Protein AF-A0A9L0RRQ7-F1 (afdb_monomer_lite)

pLDDT: mean 76.27, std 12.26, range [40.62, 89.62]

Sequence (117 aa):
VNFFCLAVLSLFSLSLTFASFTTICLGVGLLALIKFGDLLARREWNDIFKNLKDKNLQPRILYPAKISFKYDGEIKTFPDKQKLREFIVTKPPLQEILRKTLIPEKSKKGKGLQNQE

Secondary structure (DSSP, 8-state):
-HHHHHHHHHHHHHHHHHHHHHHHHHHHHHHHHHHHHHHHHHHHHHHHHHHHHHTT---EEETTTEEEEEETTEEEEESSHHHHHHHHHH-HHHHHHHHHHHS--------------

Structure (mmCIF, N/CA/C/O backbone):
data_AF-A0A9L0RRQ7-F1
#
_entry.id   AF-A0A9L0RRQ7-F1
#
loop_
_atom_site.group_PDB
_atom_site.id
_atom_site.type_symbol
_atom_site.label_atom_id
_atom_site.label_alt_id
_atom_site.label_comp_id
_atom_site.label_asym_id
_atom_site.label_entity_id
_atom_site.label_seq_id
_atom_site.pdbx_PDB_ins_code
_atom_site.Cartn_x
_atom_site.Cartn_y
_atom_site.Cartn_z
_atom_site.occupancy
_atom_site.B_iso_or_equiv
_atom_site.auth_seq_id
_atom_site.auth_comp_id
_atom_site.auth_asym_id
_atom_site.auth_atom_id
_atom_site.pdbx_PDB_model_num
ATOM 1 N N . VAL A 1 1 ? 45.323 1.904 -51.245 1.00 58.75 1 VAL A N 1
ATOM 2 C CA . VAL A 1 1 ? 44.608 0.810 -50.538 1.00 58.75 1 VAL A CA 1
ATOM 3 C C . VAL A 1 1 ? 44.632 0.988 -49.016 1.00 58.75 1 VAL A C 1
ATOM 5 O O . VAL A 1 1 ? 43.568 0.951 -48.416 1.00 58.75 1 VAL A O 1
ATOM 8 N N . ASN A 1 2 ? 45.782 1.288 -48.392 1.00 66.88 2 ASN A N 1
ATOM 9 C CA . ASN A 1 2 ? 45.885 1.445 -46.926 1.00 66.88 2 ASN A CA 1
ATOM 10 C C . ASN A 1 2 ? 45.049 2.590 -46.317 1.00 66.88 2 ASN A C 1
ATOM 12 O O . ASN A 1 2 ? 44.381 2.375 -45.314 1.00 66.88 2 ASN A O 1
ATOM 16 N N . PHE A 1 3 ? 45.024 3.781 -46.926 1.00 73.94 3 PHE A N 1
ATOM 17 C CA .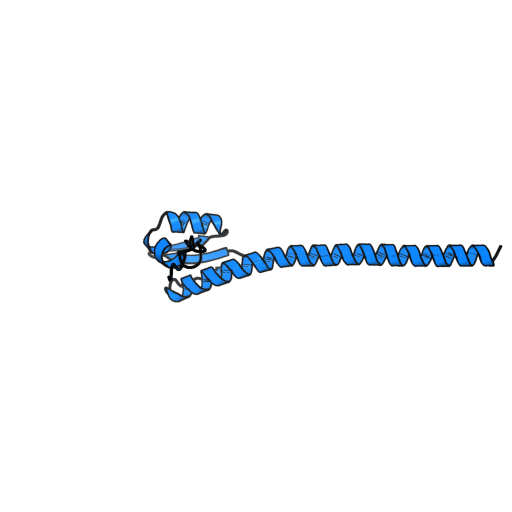 PHE A 1 3 ? 44.289 4.930 -46.367 1.00 73.94 3 PHE A CA 1
ATOM 18 C C . PHE A 1 3 ? 42.766 4.716 -46.342 1.00 73.94 3 PHE A C 1
ATOM 20 O O . PHE A 1 3 ? 42.106 4.991 -45.345 1.00 73.94 3 PHE A O 1
ATOM 27 N N . PHE A 1 4 ? 42.219 4.149 -47.419 1.00 73.88 4 PHE A N 1
ATOM 28 C CA . PHE A 1 4 ? 40.796 3.828 -47.518 1.00 73.88 4 PHE A CA 1
ATOM 29 C C . PHE A 1 4 ? 40.386 2.752 -46.500 1.00 73.88 4 PHE A C 1
ATOM 31 O O . PHE A 1 4 ? 39.363 2.886 -45.840 1.00 73.88 4 PHE A O 1
ATOM 38 N N . CYS A 1 5 ? 41.222 1.727 -46.301 1.00 73.44 5 CYS A N 1
ATOM 39 C CA . CYS A 1 5 ? 40.965 0.662 -45.329 1.00 73.44 5 CYS A CA 1
ATOM 40 C C . CYS A 1 5 ? 40.972 1.180 -43.877 1.00 73.44 5 CYS A C 1
ATOM 42 O O . CYS A 1 5 ? 40.077 0.857 -43.099 1.00 73.44 5 CYS A O 1
ATOM 44 N N . LEU A 1 6 ? 41.925 2.054 -43.526 1.00 73.88 6 LEU A N 1
ATOM 45 C CA . LEU A 1 6 ? 41.987 2.678 -42.197 1.00 73.88 6 LEU A CA 1
ATOM 46 C C . LEU A 1 6 ? 40.782 3.593 -41.924 1.00 73.88 6 LEU A C 1
ATOM 48 O O . LEU A 1 6 ? 40.262 3.592 -40.809 1.00 73.88 6 LEU A O 1
ATOM 52 N N . ALA A 1 7 ? 40.305 4.329 -42.933 1.00 78.19 7 ALA A N 1
ATOM 53 C CA . ALA A 1 7 ? 39.108 5.164 -42.816 1.00 78.19 7 ALA A CA 1
ATOM 54 C C . ALA A 1 7 ? 37.822 4.334 -42.638 1.00 78.19 7 ALA A C 1
ATOM 56 O O . ALA A 1 7 ? 36.948 4.699 -41.857 1.00 78.19 7 ALA A O 1
ATOM 57 N N . VAL A 1 8 ? 37.708 3.190 -43.319 1.00 76.31 8 VAL A N 1
ATOM 58 C CA . VAL A 1 8 ? 36.559 2.281 -43.165 1.00 76.31 8 VAL A CA 1
ATOM 59 C C . VAL A 1 8 ? 36.555 1.621 -41.780 1.00 76.31 8 VAL A C 1
ATOM 61 O O . VAL A 1 8 ? 35.504 1.535 -41.149 1.00 76.31 8 VAL A O 1
ATOM 64 N N . LEU A 1 9 ? 37.720 1.218 -41.262 1.00 74.56 9 LEU A N 1
ATOM 65 C CA . LEU A 1 9 ? 37.846 0.627 -39.923 1.00 74.56 9 LEU A CA 1
ATOM 66 C C . LEU A 1 9 ? 37.558 1.632 -38.793 1.00 74.56 9 LEU A C 1
ATOM 68 O O . LEU A 1 9 ? 36.966 1.257 -37.775 1.00 74.56 9 LEU A O 1
ATOM 72 N N . SER A 1 10 ? 37.934 2.905 -38.964 1.00 75.56 10 SER A N 1
ATOM 73 C CA . SER A 1 10 ? 37.645 3.957 -37.980 1.00 75.56 10 SER A CA 1
ATOM 74 C C . SER A 1 10 ? 36.160 4.328 -37.954 1.00 75.56 10 SER A C 1
ATOM 76 O O . SER A 1 10 ? 35.577 4.426 -36.874 1.00 75.56 10 SER A O 1
ATOM 78 N N . LEU A 1 11 ? 35.518 4.438 -39.122 1.00 77.06 11 LEU A N 1
ATOM 79 C CA . LEU A 1 11 ? 34.070 4.638 -39.239 1.00 77.06 11 LEU A CA 1
ATOM 80 C C . LEU A 1 11 ? 33.283 3.455 -38.660 1.00 77.06 11 LEU A C 1
ATOM 82 O O . LEU A 1 11 ? 32.305 3.657 -37.939 1.00 77.06 11 LEU A O 1
ATOM 86 N N . PHE A 1 12 ? 33.737 2.223 -38.907 1.00 75.25 12 PHE A N 1
ATOM 87 C CA . PHE A 1 12 ? 33.121 1.022 -38.347 1.00 75.25 12 PHE A CA 1
ATOM 88 C C . PHE A 1 12 ? 33.215 0.996 -36.814 1.00 75.25 12 PHE A C 1
ATOM 90 O O . PHE A 1 12 ? 32.209 0.795 -36.134 1.00 75.25 12 PHE A O 1
ATOM 97 N N . SER A 1 13 ? 34.386 1.308 -36.254 1.00 74.38 13 SER A N 1
ATOM 98 C CA . SER A 1 13 ? 34.581 1.405 -34.801 1.00 74.38 13 SER A CA 1
ATOM 99 C C . SER A 1 13 ? 33.713 2.499 -34.164 1.00 74.38 13 SER A C 1
ATOM 101 O O . 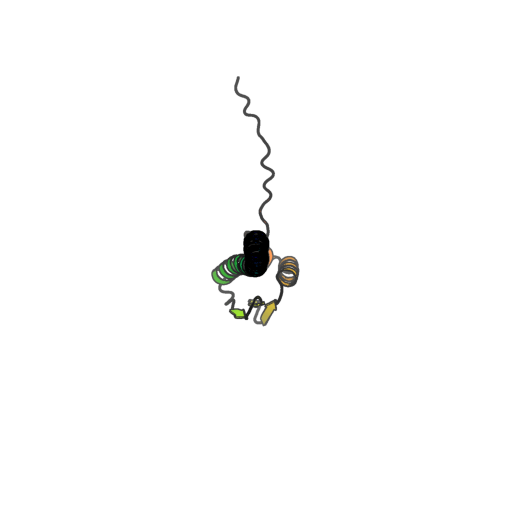SER A 1 13 ? 33.117 2.270 -33.113 1.00 74.38 13 SER A O 1
ATOM 103 N N . LEU A 1 14 ? 33.575 3.661 -34.814 1.00 75.69 14 LEU A N 1
ATOM 104 C CA . LEU A 1 14 ? 32.720 4.761 -34.349 1.00 75.69 14 LEU A CA 1
ATOM 105 C C . LEU A 1 14 ? 31.224 4.393 -34.377 1.00 75.69 14 LEU A C 1
ATOM 107 O O . LEU A 1 14 ? 30.463 4.775 -33.489 1.00 75.69 14 LEU A O 1
ATOM 111 N N . SER A 1 15 ? 30.797 3.614 -35.374 1.00 75.75 15 SER A N 1
ATOM 112 C CA . SER A 1 15 ? 29.421 3.112 -35.456 1.00 75.75 15 SER A CA 1
ATOM 113 C C . SER A 1 15 ? 29.105 2.084 -34.360 1.00 75.75 15 SER A C 1
ATOM 115 O O . SER A 1 15 ? 28.024 2.121 -33.770 1.00 75.75 15 SER A O 1
ATOM 117 N N . LEU A 1 16 ? 30.067 1.217 -34.019 1.00 71.88 16 LEU A N 1
ATOM 118 C CA . LEU A 1 16 ? 29.917 0.196 -32.981 1.00 71.88 16 LEU A CA 1
ATOM 119 C C . LEU A 1 16 ? 29.845 0.812 -31.575 1.00 71.88 16 LEU A C 1
ATOM 121 O O . LEU A 1 16 ? 29.051 0.368 -30.740 1.00 71.88 16 LEU A O 1
ATOM 125 N N . THR A 1 17 ? 30.623 1.866 -31.311 1.00 76.69 17 THR A N 1
ATOM 126 C CA . THR A 1 17 ? 30.544 2.604 -30.041 1.00 76.69 17 THR A CA 1
ATOM 127 C C . THR A 1 17 ? 29.236 3.385 -29.913 1.00 76.69 17 THR A C 1
ATOM 129 O O . THR A 1 17 ? 28.629 3.365 -28.844 1.00 76.69 17 THR A O 1
ATOM 132 N N . PHE A 1 18 ? 28.736 3.989 -30.996 1.00 75.31 18 PHE A N 1
ATOM 133 C CA . PHE A 1 18 ? 27.428 4.655 -31.017 1.00 75.31 18 PHE A CA 1
ATOM 134 C C . PHE A 1 18 ? 26.259 3.675 -30.797 1.00 75.31 18 PHE A C 1
ATOM 136 O O . PHE A 1 18 ? 25.349 3.945 -30.008 1.00 75.31 18 PHE A O 1
ATOM 143 N N . ALA A 1 19 ? 26.299 2.500 -31.432 1.00 73.44 19 ALA A N 1
ATOM 144 C CA . ALA A 1 19 ? 25.309 1.437 -31.234 1.00 73.44 19 ALA A CA 1
ATOM 145 C C . ALA A 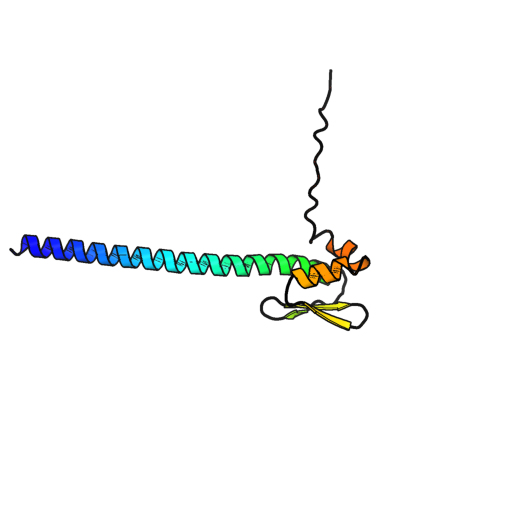1 19 ? 25.317 0.893 -29.791 1.00 73.44 19 ALA A C 1
ATOM 147 O O . ALA A 1 19 ? 24.266 0.648 -29.195 1.00 73.44 19 ALA A O 1
ATOM 148 N N . SER A 1 20 ? 26.503 0.765 -29.192 1.00 75.38 20 SER A N 1
ATOM 149 C CA . SER A 1 20 ? 26.652 0.353 -27.792 1.00 75.38 20 SER A CA 1
ATOM 150 C C . SER A 1 20 ? 26.101 1.414 -26.838 1.00 75.38 20 SER A C 1
ATOM 152 O O . SER A 1 20 ? 25.348 1.094 -25.923 1.00 75.38 20 SER A O 1
ATOM 154 N N . PHE A 1 21 ? 26.411 2.690 -27.085 1.00 74.62 21 PHE A N 1
ATOM 155 C CA . PHE A 1 21 ? 25.934 3.809 -26.275 1.00 74.62 21 PHE A CA 1
ATOM 156 C C . PHE A 1 21 ? 24.407 3.938 -26.311 1.00 74.62 21 PHE A C 1
ATOM 158 O O . PHE A 1 21 ? 23.775 4.029 -25.264 1.00 74.62 21 PHE A O 1
ATOM 165 N N . THR A 1 22 ? 23.793 3.865 -27.495 1.00 72.31 22 THR A N 1
ATOM 166 C CA . THR A 1 22 ? 22.326 3.912 -27.642 1.00 72.31 22 THR A CA 1
ATOM 167 C C . THR A 1 22 ? 21.634 2.728 -26.960 1.00 72.31 22 THR A C 1
ATOM 169 O O . THR A 1 22 ? 20.633 2.923 -26.269 1.00 72.31 22 THR A O 1
ATOM 172 N N . THR A 1 23 ? 22.200 1.523 -27.057 1.00 76.56 23 THR A N 1
ATOM 173 C CA . THR A 1 23 ? 21.696 0.327 -26.358 1.00 76.56 23 THR A CA 1
ATOM 174 C C . THR A 1 23 ? 21.799 0.471 -24.836 1.00 76.56 23 THR A C 1
ATOM 176 O O . THR A 1 23 ? 20.842 0.176 -24.118 1.00 76.56 23 THR A O 1
ATOM 179 N N . ILE A 1 24 ? 22.925 0.985 -24.330 1.00 78.81 24 ILE A N 1
ATOM 180 C CA . ILE A 1 24 ? 23.124 1.260 -22.900 1.00 78.81 24 ILE A CA 1
ATOM 181 C C . ILE A 1 24 ? 22.137 2.331 -22.420 1.00 78.81 24 ILE A C 1
ATOM 183 O O . ILE A 1 24 ? 21.485 2.127 -21.398 1.00 78.81 24 ILE A O 1
ATOM 187 N N . CYS A 1 25 ? 21.964 3.430 -23.163 1.00 77.88 25 CYS A N 1
ATOM 188 C CA . CYS A 1 25 ? 21.030 4.510 -22.836 1.00 77.88 25 CYS A CA 1
ATOM 189 C C . CYS A 1 25 ? 19.569 4.037 -22.763 1.00 77.88 25 CYS A C 1
ATOM 191 O O . CYS A 1 25 ? 18.862 4.386 -21.817 1.00 77.88 25 CYS A O 1
ATOM 193 N N . LEU A 1 26 ? 19.117 3.216 -23.717 1.00 80.25 26 LEU A N 1
ATOM 194 C CA . LEU A 1 26 ? 17.773 2.629 -23.686 1.00 80.25 26 LEU A CA 1
ATOM 195 C C . LEU A 1 26 ? 17.611 1.646 -22.515 1.00 80.25 26 LEU A C 1
ATOM 197 O O . LEU A 1 26 ? 16.582 1.665 -21.838 1.00 80.25 26 LEU A O 1
ATOM 201 N N . GLY A 1 27 ? 18.638 0.841 -22.226 1.00 81.31 27 GLY A N 1
ATOM 202 C CA . GLY A 1 27 ? 18.644 -0.096 -21.100 1.00 81.31 27 GLY A CA 1
ATOM 203 C C . GLY A 1 27 ? 18.547 0.592 -19.733 1.00 81.31 27 GLY A C 1
ATOM 204 O O . GLY A 1 27 ? 17.704 0.221 -18.913 1.00 81.31 27 GLY A O 1
ATOM 205 N N . VAL A 1 28 ? 19.353 1.633 -19.486 1.00 80.31 28 VAL A N 1
ATOM 206 C CA . VAL A 1 28 ? 19.289 2.396 -18.222 1.00 80.31 28 VAL A CA 1
ATOM 207 C C . VAL A 1 28 ? 17.999 3.212 -18.105 1.00 80.31 28 VAL A C 1
ATOM 209 O O . VAL A 1 28 ? 17.441 3.310 -17.012 1.00 80.31 28 VAL A O 1
ATOM 212 N N . GLY A 1 29 ? 17.476 3.737 -19.219 1.00 84.00 29 GLY A N 1
ATOM 213 C CA . GLY A 1 29 ? 16.191 4.436 -19.261 1.00 84.00 29 GLY A CA 1
ATOM 214 C C . GLY A 1 29 ? 15.007 3.528 -18.912 1.00 84.00 29 GLY A C 1
ATOM 215 O O . GLY A 1 29 ? 14.152 3.907 -18.109 1.00 84.00 29 GLY A O 1
ATOM 216 N N . LEU A 1 30 ? 14.986 2.300 -19.440 1.00 83.44 30 LEU A N 1
ATOM 217 C CA . LEU A 1 30 ? 13.963 1.301 -19.121 1.00 83.44 30 LEU A CA 1
ATOM 218 C C . LEU A 1 30 ? 14.001 0.899 -17.638 1.00 83.44 30 LEU A C 1
ATOM 220 O O . LEU A 1 30 ? 12.958 0.828 -16.988 1.00 83.44 30 LEU A O 1
ATOM 224 N N . LEU A 1 31 ? 15.195 0.693 -17.074 1.00 78.94 31 LEU A N 1
ATOM 225 C CA . LEU A 1 31 ? 15.347 0.351 -15.658 1.00 78.94 31 LEU A CA 1
ATOM 226 C C . LEU A 1 31 ? 14.892 1.499 -14.740 1.00 78.94 31 LEU A C 1
ATOM 228 O O . LEU A 1 31 ? 14.228 1.255 -13.730 1.00 78.94 31 LEU A O 1
ATOM 232 N N . ALA A 1 32 ? 15.199 2.747 -15.106 1.00 75.69 32 ALA A N 1
ATOM 233 C CA . ALA A 1 32 ? 14.738 3.932 -14.387 1.00 75.69 32 ALA A CA 1
ATOM 234 C C . ALA A 1 32 ? 13.204 4.063 -14.408 1.00 75.69 32 ALA A C 1
ATOM 236 O O . ALA A 1 32 ? 12.615 4.366 -13.373 1.00 75.69 32 ALA A O 1
ATOM 237 N N . LEU A 1 33 ? 12.545 3.767 -15.535 1.00 78.38 33 LEU A N 1
ATOM 238 C CA . LEU A 1 33 ? 11.079 3.756 -15.650 1.00 78.38 33 LEU A CA 1
ATOM 239 C C . LEU A 1 33 ? 10.426 2.672 -14.781 1.00 78.38 33 LEU A C 1
ATOM 241 O O . LEU A 1 33 ? 9.453 2.951 -14.079 1.00 78.38 33 LEU A O 1
ATOM 245 N N . ILE A 1 34 ? 10.982 1.457 -14.775 1.00 77.88 34 ILE A N 1
ATOM 246 C CA . ILE A 1 34 ? 10.488 0.357 -13.931 1.00 77.88 34 ILE A CA 1
ATOM 247 C C . ILE A 1 34 ? 10.616 0.730 -12.447 1.00 77.88 34 ILE A C 1
ATOM 249 O O . ILE A 1 34 ? 9.655 0.620 -11.686 1.00 77.88 34 ILE A O 1
ATOM 253 N N . LYS A 1 35 ? 11.778 1.252 -12.031 1.00 80.19 35 LYS A N 1
ATOM 254 C CA . LYS A 1 35 ? 11.988 1.718 -10.652 1.00 80.19 35 LYS A CA 1
ATOM 255 C C . LYS A 1 35 ? 11.110 2.910 -10.292 1.00 80.19 35 LYS A C 1
ATOM 257 O O . LYS A 1 35 ? 10.658 2.996 -9.154 1.00 80.19 35 LYS A O 1
ATOM 262 N N . PHE A 1 36 ? 10.839 3.807 -11.234 1.00 76.06 36 PHE A N 1
ATOM 263 C CA . PHE A 1 36 ? 9.917 4.916 -11.024 1.00 76.06 36 PHE A CA 1
ATOM 264 C C . PHE A 1 36 ? 8.494 4.422 -10.715 1.00 76.06 36 PHE A C 1
ATOM 266 O O . PHE A 1 36 ? 7.878 4.922 -9.774 1.00 76.06 36 PHE A O 1
ATOM 273 N N . GLY A 1 37 ? 8.006 3.399 -11.428 1.00 73.75 37 GLY A N 1
ATOM 274 C CA . GLY A 1 37 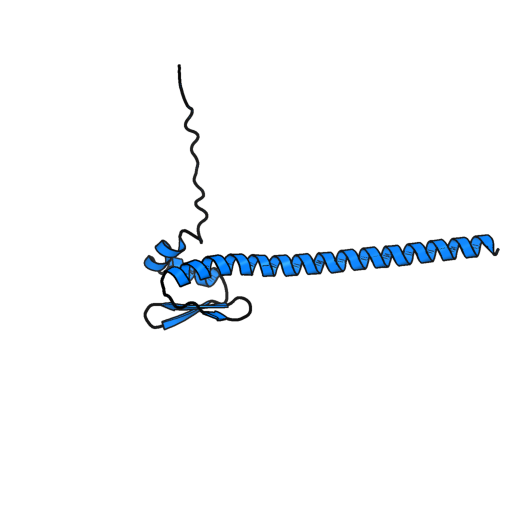? 6.717 2.754 -11.148 1.00 73.75 37 GLY A CA 1
ATOM 275 C C . GLY A 1 37 ? 6.632 2.147 -9.740 1.00 73.75 37 GLY A C 1
ATOM 276 O O . GLY A 1 37 ? 5.671 2.408 -9.012 1.00 73.75 37 GLY A O 1
ATOM 277 N N . ASP A 1 38 ? 7.672 1.423 -9.311 1.00 75.19 38 ASP A N 1
ATOM 278 C CA . ASP A 1 38 ? 7.763 0.855 -7.954 1.00 75.19 38 ASP A CA 1
ATOM 279 C C . ASP A 1 38 ? 7.806 1.940 -6.864 1.00 75.19 38 ASP A C 1
ATOM 281 O O . ASP A 1 38 ? 7.138 1.847 -5.829 1.00 75.19 38 ASP A O 1
ATOM 285 N N . LEU A 1 39 ? 8.601 2.991 -7.082 1.00 76.25 39 LEU A N 1
ATOM 286 C CA . LEU A 1 39 ? 8.732 4.105 -6.142 1.00 76.25 39 LEU A CA 1
ATOM 287 C C . LEU A 1 39 ? 7.427 4.891 -6.002 1.00 76.25 39 LEU A C 1
ATOM 289 O O . LEU A 1 39 ? 7.092 5.316 -4.893 1.00 76.25 39 LEU A O 1
ATOM 293 N N . LEU A 1 40 ? 6.681 5.065 -7.097 1.00 78.31 40 LEU A N 1
ATOM 294 C CA . LEU A 1 40 ? 5.381 5.723 -7.079 1.00 78.31 40 LEU A CA 1
ATOM 295 C C . LEU A 1 40 ? 4.385 4.930 -6.229 1.00 78.31 40 LEU A C 1
ATOM 297 O O . LEU A 1 40 ? 3.792 5.495 -5.310 1.00 78.31 40 LEU A O 1
ATOM 301 N N . ALA A 1 41 ? 4.278 3.617 -6.458 1.00 74.38 41 ALA A N 1
ATOM 302 C CA . ALA A 1 41 ? 3.446 2.742 -5.636 1.00 74.38 41 ALA A CA 1
ATOM 303 C C . ALA A 1 41 ? 3.840 2.833 -4.152 1.00 74.38 41 ALA A C 1
ATOM 305 O O . ALA A 1 41 ? 2.986 2.959 -3.273 1.00 74.38 41 ALA A O 1
ATOM 306 N N . ARG A 1 42 ? 5.144 2.852 -3.851 1.00 80.06 42 ARG A N 1
ATOM 307 C CA . ARG A 1 42 ? 5.644 2.953 -2.475 1.00 80.06 42 ARG A CA 1
ATOM 308 C C . ARG A 1 42 ? 5.322 4.289 -1.806 1.00 80.06 42 ARG A C 1
ATOM 310 O O . ARG A 1 42 ? 5.031 4.295 -0.612 1.00 80.06 42 ARG A O 1
ATOM 317 N N . ARG A 1 43 ? 5.348 5.405 -2.543 1.00 81.56 43 ARG A N 1
ATOM 318 C CA . ARG A 1 43 ? 4.941 6.721 -2.021 1.00 81.56 43 ARG A CA 1
ATOM 319 C C . ARG A 1 43 ? 3.465 6.715 -1.631 1.00 81.56 43 ARG A C 1
ATOM 321 O O . ARG A 1 43 ? 3.136 7.121 -0.522 1.00 81.56 43 ARG A O 1
ATOM 328 N N . GLU A 1 44 ? 2.601 6.192 -2.496 1.00 78.88 44 GLU A N 1
ATOM 329 C CA . GLU A 1 44 ? 1.169 6.096 -2.203 1.00 78.88 44 GLU A CA 1
ATOM 330 C C . GLU A 1 44 ? 0.886 5.212 -0.977 1.00 78.88 44 GLU A C 1
ATOM 332 O O . GLU A 1 44 ? 0.073 5.569 -0.122 1.00 78.88 44 GLU A O 1
ATOM 337 N N . TRP A 1 45 ? 1.587 4.079 -0.848 1.00 83.69 45 TRP A N 1
ATOM 338 C CA . TRP A 1 45 ? 1.505 3.226 0.343 1.00 83.69 45 TRP A CA 1
ATOM 339 C C . TRP A 1 45 ? 2.002 3.929 1.609 1.00 83.69 45 TRP A C 1
ATOM 341 O O . TRP A 1 45 ? 1.452 3.701 2.687 1.00 83.69 45 TRP A O 1
ATOM 351 N N . ASN A 1 46 ? 3.017 4.785 1.494 1.00 84.88 46 ASN A N 1
ATOM 352 C CA . ASN A 1 46 ? 3.587 5.516 2.621 1.00 84.88 46 ASN A CA 1
ATOM 353 C C . ASN A 1 46 ? 2.590 6.519 3.223 1.00 84.88 46 ASN A C 1
ATOM 355 O O . ASN A 1 46 ? 2.465 6.601 4.446 1.00 84.88 46 ASN A O 1
ATOM 359 N N . ASP A 1 47 ? 1.832 7.225 2.381 1.00 84.69 47 ASP A N 1
ATOM 360 C CA . ASP A 1 47 ? 0.802 8.163 2.840 1.00 84.69 47 ASP A CA 1
ATOM 361 C C . ASP A 1 47 ? -0.333 7.426 3.570 1.00 84.69 47 ASP A C 1
ATOM 363 O O . ASP A 1 47 ? -0.736 7.811 4.669 1.00 84.69 47 ASP A O 1
ATOM 367 N N . ILE A 1 48 ? -0.796 6.300 3.014 1.00 83.44 48 ILE A N 1
ATOM 368 C CA . ILE A 1 48 ? -1.809 5.437 3.645 1.00 83.44 48 ILE A CA 1
ATOM 369 C C . ILE A 1 48 ? -1.303 4.904 4.993 1.00 83.44 48 ILE A C 1
ATOM 371 O O . ILE A 1 48 ? -2.021 4.960 5.994 1.00 83.44 48 ILE A O 1
ATOM 375 N N . PHE A 1 49 ? -0.061 4.420 5.037 1.00 85.31 49 PHE A N 1
ATOM 376 C CA . PHE A 1 49 ? 0.562 3.900 6.251 1.00 85.31 49 PHE A CA 1
ATOM 377 C C . PHE A 1 49 ? 0.627 4.954 7.362 1.00 85.31 49 PHE A C 1
ATOM 379 O O . PHE A 1 49 ? 0.304 4.653 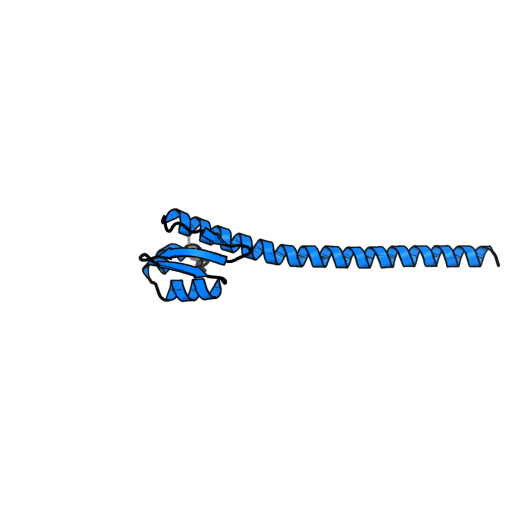8.514 1.00 85.31 49 PHE A O 1
ATOM 386 N N . LYS A 1 50 ? 0.982 6.200 7.023 1.00 85.75 50 LYS A N 1
ATOM 387 C CA . LYS A 1 50 ? 1.039 7.311 7.980 1.00 85.75 50 LYS A CA 1
ATOM 388 C C . LYS A 1 50 ? -0.320 7.568 8.642 1.00 85.75 50 LYS A C 1
ATOM 390 O O . LYS A 1 50 ? -0.371 7.724 9.860 1.00 85.75 50 LYS A O 1
ATOM 395 N N . ASN A 1 51 ? -1.416 7.524 7.886 1.00 84.44 51 ASN A N 1
ATOM 396 C CA . ASN A 1 51 ? -2.761 7.702 8.451 1.00 84.44 51 ASN A CA 1
ATOM 397 C C . ASN A 1 51 ? -3.221 6.524 9.306 1.00 84.44 51 ASN A C 1
ATOM 399 O O . ASN A 1 51 ? -3.847 6.717 10.344 1.00 84.44 51 ASN A O 1
ATOM 403 N N . LEU A 1 52 ? -2.917 5.292 8.885 1.00 85.69 52 LEU A N 1
ATOM 404 C CA . LEU A 1 52 ? -3.241 4.105 9.679 1.00 85.69 52 LEU A CA 1
ATOM 405 C C . LEU A 1 52 ? -2.476 4.106 11.013 1.00 85.69 52 LEU A C 1
ATOM 407 O O . LEU A 1 52 ? -3.000 3.641 12.027 1.00 85.69 52 LEU A O 1
ATOM 411 N N . LYS A 1 53 ? -1.256 4.661 11.025 1.00 84.75 53 LYS A N 1
ATOM 412 C CA . LYS A 1 53 ? -0.453 4.848 12.237 1.00 84.75 53 LYS A CA 1
ATOM 413 C C . LYS A 1 53 ? -1.053 5.906 13.169 1.00 84.75 53 LYS A C 1
ATOM 415 O O . LYS A 1 53 ? -1.115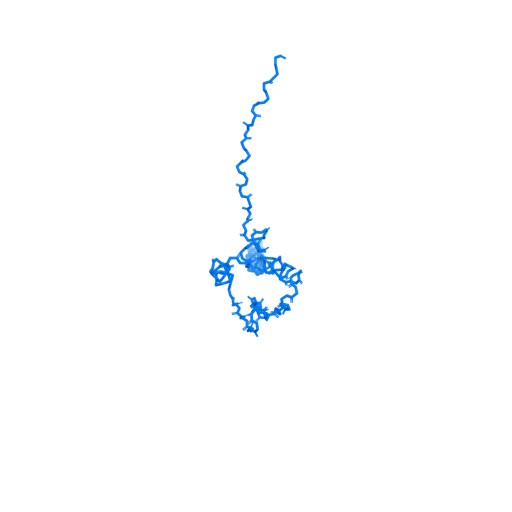 5.653 14.366 1.00 84.75 53 LYS A O 1
ATOM 420 N N . ASP A 1 54 ? -1.545 7.026 12.634 1.00 85.44 54 ASP A N 1
ATOM 421 C CA . ASP A 1 54 ? -2.232 8.085 13.403 1.00 85.44 54 ASP A CA 1
ATOM 422 C C . ASP A 1 54 ? -3.437 7.552 14.199 1.00 85.44 54 ASP A C 1
ATOM 424 O O . ASP A 1 54 ? -3.734 8.016 15.295 1.00 85.44 54 ASP A O 1
ATOM 428 N N . LYS A 1 55 ? -4.112 6.523 13.674 1.00 81.12 55 LYS A N 1
ATOM 429 C CA . LYS A 1 55 ? -5.274 5.892 14.318 1.00 81.12 55 LYS A CA 1
ATOM 430 C C . LYS A 1 55 ? -4.958 4.684 15.191 1.00 81.12 55 LYS A C 1
ATOM 432 O O . LYS A 1 55 ? -5.882 3.989 15.601 1.00 81.12 55 LYS A O 1
ATOM 437 N N . ASN A 1 56 ? -3.686 4.422 15.490 1.00 82.12 56 ASN A N 1
ATOM 438 C CA . ASN A 1 56 ? -3.264 3.296 16.330 1.00 82.12 56 ASN A CA 1
ATOM 439 C C . ASN A 1 56 ? -3.724 1.911 15.816 1.00 82.12 56 ASN A C 1
ATOM 441 O O . ASN A 1 56 ? -3.799 0.957 16.588 1.00 82.12 56 ASN A O 1
ATOM 445 N N . LEU A 1 57 ? -3.961 1.753 14.505 1.00 83.25 57 LEU A N 1
ATOM 446 C CA . LEU A 1 57 ? -4.403 0.484 13.890 1.00 83.25 57 LEU A CA 1
ATOM 447 C C . LEU A 1 57 ? -3.275 -0.558 13.744 1.00 83.25 57 LEU A C 1
ATOM 449 O O . LEU A 1 57 ? -3.451 -1.595 13.103 1.00 83.25 57 LEU A O 1
ATOM 453 N N . GLN A 1 58 ? -2.103 -0.276 14.322 1.00 86.38 58 GLN A N 1
ATOM 454 C CA . GLN A 1 58 ? -0.895 -1.105 14.269 1.00 86.38 58 GLN A CA 1
ATOM 455 C C . GLN A 1 58 ? -0.595 -1.641 12.853 1.00 86.38 58 GLN A C 1
ATOM 457 O O . GLN A 1 58 ? -0.468 -2.857 12.669 1.00 86.38 58 GLN A O 1
ATOM 462 N N . PRO A 1 59 ? -0.507 -0.764 11.830 1.00 85.94 59 PRO A N 1
ATOM 463 C CA . PRO A 1 59 ? -0.233 -1.210 10.474 1.00 85.94 59 PRO A CA 1
ATOM 464 C C . PRO A 1 59 ? 1.159 -1.849 10.382 1.00 85.94 59 PRO A C 1
ATOM 466 O O . PRO A 1 59 ? 2.140 -1.331 10.916 1.00 85.94 59 PRO A O 1
ATOM 469 N N . ARG A 1 60 ? 1.256 -2.967 9.665 1.00 87.38 60 ARG A N 1
ATOM 470 C CA . ARG A 1 60 ? 2.496 -3.662 9.315 1.00 87.38 60 ARG A CA 1
ATOM 471 C C . ARG A 1 60 ? 2.618 -3.720 7.796 1.00 87.38 60 ARG A C 1
ATOM 473 O O . ARG A 1 60 ? 1.734 -4.244 7.114 1.00 87.38 60 ARG A O 1
ATOM 480 N N . ILE A 1 61 ? 3.716 -3.183 7.273 1.00 83.94 61 ILE A N 1
ATOM 481 C CA . ILE A 1 61 ? 4.067 -3.288 5.854 1.00 83.94 61 ILE A CA 1
ATOM 482 C C . ILE A 1 61 ? 4.707 -4.659 5.634 1.00 83.94 61 ILE A C 1
ATOM 484 O O . ILE A 1 61 ? 5.707 -4.994 6.264 1.00 83.94 61 ILE A O 1
ATOM 488 N N . LEU A 1 62 ? 4.118 -5.443 4.742 1.00 84.38 62 LEU A N 1
ATOM 489 C CA . LEU A 1 62 ? 4.620 -6.726 4.275 1.00 84.38 62 LEU A CA 1
ATOM 490 C C . LEU A 1 62 ? 5.256 -6.532 2.886 1.00 84.38 62 LEU A C 1
ATOM 492 O O . LEU A 1 62 ? 4.715 -5.844 2.016 1.00 84.38 62 LEU A O 1
ATOM 496 N N . TYR A 1 63 ? 6.432 -7.123 2.678 1.00 76.81 63 TYR A N 1
ATOM 497 C CA . TYR A 1 63 ? 7.218 -6.947 1.453 1.00 76.81 63 TYR A CA 1
ATOM 498 C C . TYR A 1 63 ? 6.494 -7.520 0.214 1.00 76.81 63 TYR A C 1
ATOM 500 O O . TYR A 1 63 ? 5.856 -8.573 0.332 1.00 76.81 63 TYR A O 1
ATOM 508 N N . PRO A 1 64 ? 6.590 -6.901 -0.984 1.00 67.62 64 PRO A N 1
ATOM 509 C CA . PRO A 1 64 ? 7.147 -5.578 -1.320 1.00 67.62 64 PRO A CA 1
ATOM 510 C C . PRO A 1 64 ? 6.096 -4.444 -1.368 1.00 67.62 64 PRO A C 1
ATOM 512 O O . PRO A 1 64 ? 6.468 -3.276 -1.440 1.00 67.62 64 PRO A O 1
ATOM 515 N N . ALA A 1 65 ? 4.799 -4.768 -1.331 1.00 74.75 65 ALA A N 1
ATOM 516 C CA . ALA A 1 65 ? 3.702 -3.806 -1.518 1.00 74.75 65 ALA A CA 1
ATOM 517 C C . ALA A 1 65 ? 2.380 -4.258 -0.865 1.00 74.75 65 ALA A C 1
ATOM 519 O O . ALA A 1 65 ? 1.300 -3.963 -1.368 1.00 74.75 65 ALA A O 1
ATOM 520 N N . LYS A 1 66 ? 2.444 -5.022 0.232 1.00 85.50 66 LYS A N 1
ATOM 521 C CA . LYS A 1 66 ? 1.252 -5.500 0.942 1.00 85.50 66 LYS A CA 1
ATOM 522 C C . LYS A 1 66 ? 1.145 -4.768 2.278 1.00 85.50 66 LYS A C 1
ATOM 524 O O . LYS A 1 66 ? 2.136 -4.654 2.993 1.00 85.50 66 LYS A O 1
ATOM 529 N N . ILE A 1 67 ? -0.037 -4.289 2.653 1.00 88.38 67 ILE A N 1
ATOM 530 C CA . ILE A 1 67 ? -0.265 -3.713 3.985 1.00 88.38 67 ILE A CA 1
ATOM 531 C C . ILE A 1 67 ? -1.150 -4.643 4.799 1.00 88.38 67 ILE A C 1
ATOM 533 O O . ILE A 1 67 ? -2.083 -5.242 4.275 1.00 88.38 67 ILE A O 1
ATOM 537 N N . SER A 1 68 ? -0.879 -4.752 6.090 1.00 89.00 68 SER A N 1
ATOM 538 C CA . SER A 1 68 ? -1.789 -5.387 7.036 1.00 89.00 68 SER A CA 1
ATOM 539 C C . SER A 1 68 ? -2.039 -4.454 8.207 1.00 89.00 68 SER A C 1
ATOM 541 O O . SER A 1 68 ? -1.153 -3.691 8.576 1.00 89.00 68 SER A O 1
ATOM 543 N N . PHE A 1 69 ? -3.240 -4.460 8.769 1.00 89.62 69 PHE A N 1
ATOM 544 C CA . PHE A 1 69 ? -3.553 -3.698 9.977 1.00 89.62 69 PHE A CA 1
ATOM 545 C C . PHE A 1 69 ? -4.642 -4.403 10.776 1.00 89.62 69 PHE A C 1
ATOM 547 O O . PHE A 1 69 ? -5.389 -5.227 10.236 1.00 89.62 69 PHE A O 1
ATOM 554 N N . LYS A 1 70 ? -4.710 -4.099 12.073 1.00 88.62 70 LYS A N 1
ATOM 555 C CA . LYS A 1 70 ? -5.738 -4.646 12.954 1.00 88.62 70 LYS A CA 1
ATOM 556 C C . LYS A 1 70 ? -6.984 -3.771 12.860 1.00 88.62 70 LYS A C 1
ATOM 558 O O . LYS A 1 70 ? -6.917 -2.576 13.135 1.00 88.62 70 LYS A O 1
ATOM 563 N N . TYR A 1 71 ? -8.109 -4.363 12.483 1.00 85.75 71 TYR A N 1
ATOM 564 C CA . TYR A 1 71 ? -9.410 -3.708 12.437 1.00 85.75 71 TYR A CA 1
ATOM 565 C C . TYR A 1 71 ? -10.449 -4.623 13.069 1.00 85.75 71 TYR A C 1
ATOM 567 O O . TYR A 1 71 ? -10.578 -5.772 12.659 1.00 85.75 71 TYR A O 1
ATOM 575 N N . ASP A 1 72 ? -11.163 -4.109 14.071 1.00 85.88 72 ASP A N 1
ATOM 576 C CA . ASP A 1 72 ? -12.231 -4.841 14.764 1.00 85.88 72 ASP A CA 1
ATOM 577 C C . ASP A 1 72 ? -11.781 -6.203 15.337 1.00 85.88 72 ASP A C 1
ATOM 579 O O . ASP A 1 72 ? -12.453 -7.219 15.232 1.00 85.88 72 ASP A O 1
ATOM 583 N N . GLY A 1 73 ? -10.561 -6.253 15.886 1.00 86.56 73 GLY A N 1
ATOM 584 C CA . GLY A 1 73 ? -9.983 -7.479 16.450 1.00 86.56 73 GLY A CA 1
ATOM 585 C C . GLY A 1 73 ? -9.287 -8.394 15.436 1.00 86.56 73 GLY A C 1
ATOM 586 O O . GLY A 1 73 ? -8.382 -9.129 15.829 1.00 86.56 73 GLY A O 1
ATOM 587 N N . GLU A 1 74 ? -9.597 -8.278 14.146 1.00 88.56 74 GLU A N 1
ATOM 588 C CA . GLU A 1 74 ? -9.017 -9.098 13.082 1.00 88.56 74 GLU A CA 1
ATOM 589 C C . GLU A 1 74 ? -7.839 -8.405 12.385 1.00 88.56 74 GLU A C 1
ATOM 591 O O . GLU A 1 74 ? -7.822 -7.188 12.190 1.00 88.56 74 GLU A O 1
ATOM 596 N N . ILE A 1 75 ? -6.839 -9.183 11.960 1.00 88.88 75 ILE A N 1
ATOM 597 C CA . ILE A 1 75 ? -5.766 -8.682 11.093 1.00 88.88 75 ILE A CA 1
ATOM 598 C C . ILE A 1 75 ? -6.226 -8.847 9.647 1.00 88.88 75 ILE A C 1
ATOM 600 O O . ILE A 1 75 ? -6.390 -9.966 9.162 1.00 88.88 75 ILE A O 1
ATOM 604 N N . LYS A 1 76 ? -6.414 -7.732 8.942 1.00 89.44 76 LYS A N 1
ATOM 605 C CA . LYS A 1 76 ? -6.717 -7.738 7.508 1.00 89.44 76 LYS A CA 1
ATOM 606 C C . LYS A 1 76 ? -5.452 -7.417 6.728 1.00 89.44 76 LYS A C 1
ATOM 608 O O . LYS A 1 76 ? -4.739 -6.477 7.072 1.00 89.44 76 LYS A O 1
ATOM 613 N N . THR A 1 77 ? -5.198 -8.183 5.671 1.00 89.19 77 THR A N 1
ATOM 614 C CA . THR A 1 77 ? -4.045 -8.007 4.782 1.00 89.19 77 THR A CA 1
ATOM 615 C C . THR A 1 77 ? -4.527 -7.676 3.379 1.00 89.19 77 THR A C 1
ATOM 617 O O . THR A 1 77 ? -5.342 -8.397 2.807 1.00 89.19 77 THR A O 1
ATOM 620 N N . PHE A 1 78 ? -3.985 -6.608 2.809 1.00 88.69 78 PHE A N 1
ATOM 621 C CA . PHE A 1 78 ? -4.324 -6.106 1.489 1.00 88.69 78 PHE A CA 1
ATOM 622 C C . PHE A 1 78 ? -3.074 -6.125 0.610 1.00 88.69 78 PHE A C 1
ATOM 624 O O . PHE A 1 78 ? -2.110 -5.415 0.906 1.00 88.69 78 PHE A O 1
ATOM 631 N N . PRO A 1 79 ? -3.061 -6.942 -0.457 1.00 84.38 79 PRO A N 1
ATOM 632 C CA . PRO A 1 79 ? -1.940 -6.983 -1.385 1.00 84.38 79 PRO A CA 1
ATOM 633 C C . PRO A 1 79 ? -1.979 -5.867 -2.429 1.00 84.38 79 PRO A C 1
ATOM 635 O O . PRO A 1 79 ? -0.980 -5.634 -3.095 1.00 84.38 79 PRO A O 1
ATOM 638 N N . ASP A 1 80 ? -3.132 -5.222 -2.589 1.00 84.44 80 ASP A N 1
ATOM 639 C CA . ASP A 1 80 ? -3.370 -4.218 -3.612 1.00 84.44 80 ASP A CA 1
ATOM 640 C C . ASP A 1 80 ? -4.218 -3.071 -3.049 1.00 84.44 80 ASP A C 1
ATOM 642 O O . ASP A 1 80 ? -5.066 -3.255 -2.165 1.00 84.44 80 ASP A O 1
ATOM 646 N N . LYS A 1 81 ? -3.987 -1.876 -3.585 1.00 81.12 81 LYS A N 1
ATOM 647 C CA . LYS A 1 81 ? -4.666 -0.637 -3.224 1.00 81.12 81 LYS A CA 1
ATOM 648 C C . LYS A 1 81 ? -6.143 -0.672 -3.606 1.00 81.12 81 LYS A C 1
ATOM 650 O O . LYS A 1 81 ? -6.954 -0.103 -2.879 1.00 81.12 81 LYS A O 1
ATOM 655 N N . GLN A 1 82 ? -6.512 -1.330 -4.708 1.00 83.81 82 GLN A N 1
ATOM 656 C CA . GLN A 1 82 ? -7.915 -1.419 -5.123 1.00 83.81 82 GLN A CA 1
ATOM 657 C C . GLN A 1 82 ? -8.756 -2.168 -4.082 1.00 83.81 82 GLN A C 1
ATOM 659 O O . GLN A 1 82 ? -9.757 -1.636 -3.605 1.00 83.81 82 GLN A O 1
ATOM 664 N N . LYS A 1 83 ? -8.285 -3.336 -3.632 1.00 87.19 83 LYS A N 1
ATOM 665 C CA . LYS A 1 83 ? -8.949 -4.112 -2.570 1.00 87.19 83 LYS A CA 1
ATOM 666 C C . LYS A 1 83 ? -9.054 -3.334 -1.261 1.00 87.19 83 LYS A C 1
ATOM 668 O O . LYS A 1 83 ? -10.058 -3.424 -0.558 1.00 87.19 83 LYS A O 1
ATOM 673 N N . LEU A 1 84 ? -8.031 -2.540 -0.938 1.00 86.81 84 LEU A N 1
ATOM 674 C CA . LEU A 1 84 ? -8.084 -1.646 0.215 1.00 86.81 84 LEU A CA 1
ATOM 675 C C . LEU A 1 84 ? -9.163 -0.562 0.039 1.00 86.81 84 LEU A C 1
ATOM 677 O O . LEU A 1 84 ? -9.903 -0.292 0.981 1.00 86.81 84 LEU A O 1
ATOM 681 N N . ARG A 1 85 ? -9.300 0.038 -1.153 1.00 85.75 85 ARG A N 1
ATOM 682 C CA . ARG A 1 85 ? -10.361 1.021 -1.438 1.00 85.75 85 ARG A CA 1
ATOM 683 C C . ARG A 1 85 ? -11.756 0.411 -1.310 1.00 85.75 85 ARG A C 1
ATOM 685 O O . ARG A 1 85 ? -12.602 1.023 -0.670 1.00 85.75 85 ARG A O 1
ATOM 692 N N . GLU A 1 86 ? -11.986 -0.778 -1.860 1.00 88.06 86 GLU A N 1
ATOM 693 C CA . GLU A 1 86 ? -13.270 -1.491 -1.752 1.00 88.06 86 GLU A CA 1
ATOM 694 C C . GLU A 1 86 ? -13.645 -1.759 -0.283 1.00 88.06 86 GLU A C 1
ATOM 696 O O . GLU A 1 86 ? -14.780 -1.516 0.138 1.00 88.06 86 GLU A O 1
ATOM 701 N N . PHE A 1 87 ? -12.665 -2.161 0.535 1.00 87.19 87 PHE A N 1
ATOM 702 C CA . PHE A 1 87 ? -12.858 -2.347 1.974 1.00 87.19 87 PHE A CA 1
ATOM 703 C C . PHE A 1 87 ? -13.207 -1.040 2.697 1.00 87.19 87 PHE A C 1
ATOM 705 O O . PHE A 1 87 ? -14.106 -1.016 3.535 1.00 87.19 87 PHE A O 1
ATOM 712 N N . ILE A 1 88 ? -12.530 0.057 2.350 1.00 85.19 88 ILE A N 1
ATOM 713 C CA . ILE A 1 88 ? -12.777 1.383 2.929 1.00 85.19 88 ILE A CA 1
ATOM 714 C C . ILE A 1 88 ? -14.173 1.891 2.565 1.00 85.19 88 ILE A C 1
ATOM 716 O O . ILE A 1 88 ? -14.869 2.396 3.437 1.00 85.19 88 ILE A O 1
ATOM 720 N N . VAL A 1 89 ? -14.605 1.725 1.312 1.00 86.19 89 VAL A N 1
ATOM 721 C CA . VAL A 1 89 ? -15.951 2.126 0.861 1.00 86.19 89 VAL A CA 1
ATOM 722 C C . VAL A 1 89 ? -17.039 1.340 1.596 1.00 86.19 89 VAL A C 1
ATOM 724 O O . VAL A 1 89 ? -18.073 1.894 1.948 1.00 86.19 89 VAL A O 1
ATOM 727 N N . THR A 1 90 ? -16.785 0.066 1.897 1.00 87.94 90 THR A N 1
ATOM 728 C CA . THR A 1 90 ? -17.715 -0.783 2.661 1.00 87.94 90 THR A CA 1
ATOM 729 C C . THR A 1 90 ? -17.767 -0.408 4.151 1.00 87.94 90 THR A C 1
ATOM 731 O O . THR A 1 90 ? -18.704 -0.784 4.856 1.00 87.94 90 THR A O 1
ATOM 734 N N . LYS A 1 91 ? -16.766 0.317 4.669 1.00 86.44 91 LYS A N 1
ATOM 735 C CA . LYS A 1 91 ? -16.627 0.661 6.091 1.00 86.44 91 LYS A CA 1
ATOM 736 C C . LYS A 1 91 ? -16.630 2.187 6.284 1.00 86.44 91 LYS A C 1
ATOM 738 O O . LYS A 1 91 ? -15.556 2.792 6.334 1.00 86.44 91 LYS A O 1
ATOM 743 N N . PRO A 1 92 ? -17.807 2.805 6.511 1.00 81.38 92 PRO A N 1
ATOM 744 C CA . PRO A 1 92 ? -17.949 4.255 6.681 1.00 81.38 92 PRO A CA 1
ATOM 745 C C . PRO A 1 92 ? -16.990 4.892 7.709 1.00 81.38 92 PRO A C 1
ATOM 747 O O . PRO A 1 92 ? -16.433 5.951 7.418 1.00 81.38 92 PRO A O 1
ATOM 750 N N . PRO A 1 93 ? -16.694 4.259 8.867 1.00 82.31 93 PRO A N 1
ATOM 751 C CA . PRO A 1 93 ? -15.736 4.819 9.824 1.00 82.31 93 PRO A CA 1
ATOM 752 C C . PRO A 1 93 ? -14.313 4.925 9.261 1.00 82.31 93 PRO A C 1
ATOM 754 O O . PRO A 1 93 ? -13.596 5.884 9.536 1.00 82.31 93 PRO A O 1
ATOM 757 N N . LEU A 1 94 ? -13.899 3.942 8.455 1.00 82.69 94 LEU A N 1
ATOM 758 C CA . LEU A 1 94 ? -12.579 3.918 7.827 1.00 82.69 94 LEU A CA 1
ATOM 759 C C . LEU A 1 94 ? -12.515 4.898 6.648 1.00 82.69 94 LEU A C 1
ATOM 761 O O . LEU A 1 94 ? -11.472 5.509 6.403 1.00 82.69 94 LEU A O 1
ATOM 765 N N . GLN A 1 95 ? -13.642 5.065 5.950 1.00 83.31 95 GLN A N 1
ATOM 766 C CA . GLN A 1 95 ? -13.803 6.034 4.875 1.00 83.31 95 GLN A CA 1
ATOM 767 C C . GLN A 1 95 ? -13.553 7.451 5.365 1.00 83.31 95 GLN A C 1
ATOM 769 O O . GLN A 1 95 ? -12.744 8.130 4.750 1.00 83.31 95 GLN A O 1
ATOM 774 N N . GLU A 1 96 ? -14.160 7.882 6.472 1.00 81.50 96 GLU A N 1
ATOM 775 C CA . GLU A 1 96 ? -13.997 9.253 6.976 1.00 81.50 96 GLU A CA 1
ATOM 776 C C . GLU A 1 96 ? -12.540 9.567 7.357 1.00 81.50 96 GLU A C 1
ATOM 778 O O . GLU A 1 96 ? -12.016 10.646 7.079 1.00 81.50 96 GLU A O 1
ATOM 783 N N . ILE A 1 97 ? -11.837 8.574 7.901 1.00 78.62 97 ILE A N 1
ATOM 784 C CA . ILE A 1 97 ? -10.430 8.682 8.295 1.00 78.62 97 ILE A CA 1
ATOM 785 C C . ILE A 1 97 ? -9.513 8.787 7.069 1.00 78.62 97 ILE A C 1
ATOM 787 O O . ILE A 1 97 ? -8.626 9.639 7.021 1.00 78.62 97 ILE A O 1
ATOM 791 N N . LEU A 1 98 ? -9.705 7.912 6.078 1.00 79.44 98 LEU A N 1
ATOM 792 C CA . LEU A 1 98 ? -8.836 7.820 4.899 1.00 79.44 98 LEU A CA 1
ATOM 793 C C . LEU A 1 98 ? -9.291 8.722 3.744 1.00 79.44 98 LEU A C 1
ATOM 795 O O . LEU A 1 98 ? -8.577 8.846 2.743 1.00 79.44 98 LEU A O 1
ATOM 799 N N . ARG A 1 99 ? -10.429 9.414 3.895 1.00 75.19 99 ARG A N 1
ATOM 800 C CA . ARG A 1 99 ? -10.961 10.399 2.944 1.00 75.19 99 ARG A CA 1
ATOM 801 C C . ARG A 1 99 ? -9.932 11.468 2.610 1.00 75.19 99 ARG A C 1
ATOM 803 O O . ARG A 1 99 ? -9.748 11.774 1.437 1.00 75.19 99 ARG A O 1
ATOM 810 N N . LYS A 1 100 ? -9.211 11.955 3.627 1.00 68.69 100 LYS A N 1
ATOM 811 C CA . LYS A 1 100 ? -8.177 12.999 3.506 1.00 68.69 100 LYS A CA 1
ATOM 812 C C . LYS A 1 100 ? -6.980 12.601 2.633 1.00 68.69 100 LYS A C 1
ATOM 814 O O . LYS A 1 100 ? -6.208 13.468 2.246 1.00 68.69 100 LYS A O 1
ATOM 819 N N . THR A 1 101 ? -6.797 11.316 2.329 1.00 66.00 101 THR A N 1
ATOM 820 C CA . THR A 1 101 ? -5.599 10.825 1.620 1.00 66.00 101 THR A CA 1
ATOM 821 C C . THR A 1 101 ? -5.923 10.039 0.361 1.00 66.00 101 THR A C 1
ATOM 823 O O . THR A 1 101 ? -5.127 10.018 -0.571 1.00 66.00 101 THR A O 1
ATOM 826 N N . LEU A 1 102 ? -7.098 9.409 0.292 1.00 66.12 102 LEU A N 1
ATOM 827 C CA . LEU A 1 102 ? -7.512 8.623 -0.870 1.00 66.12 102 LEU A CA 1
ATOM 828 C C . LEU A 1 102 ? -8.364 9.396 -1.875 1.00 66.12 102 LEU A C 1
ATOM 830 O O . LEU A 1 102 ? -8.468 8.945 -3.022 1.00 66.12 102 LEU A O 1
ATOM 834 N N . ILE A 1 103 ? -8.954 10.518 -1.458 1.00 59.16 103 ILE A N 1
ATOM 835 C CA . ILE A 1 103 ? -9.694 11.434 -2.319 1.00 59.16 103 ILE A CA 1
ATOM 836 C C . ILE A 1 103 ? -8.874 12.727 -2.396 1.00 59.16 103 ILE A C 1
ATOM 838 O O . ILE A 1 103 ? -8.879 13.487 -1.430 1.00 59.16 103 ILE A O 1
ATOM 842 N N . PRO A 1 104 ? -8.162 13.019 -3.503 1.00 55.94 104 PRO A N 1
ATOM 843 C CA . PRO A 1 104 ? -7.797 14.399 -3.770 1.00 55.94 104 PRO A CA 1
ATOM 844 C C . PRO A 1 104 ? -9.122 15.138 -3.915 1.00 55.94 104 PRO A C 1
ATOM 846 O O . PRO A 1 104 ? -9.894 14.870 -4.838 1.00 55.94 104 PRO A O 1
ATOM 849 N N . GLU A 1 105 ? -9.440 15.984 -2.945 1.00 49.88 105 GLU A N 1
ATOM 850 C CA . GLU A 1 105 ? -10.588 16.866 -3.012 1.00 49.88 105 GLU A CA 1
ATOM 851 C C . GLU A 1 105 ? -10.451 17.671 -4.313 1.00 49.88 105 GLU A C 1
ATOM 853 O O . GLU A 1 105 ? -9.648 18.598 -4.410 1.00 49.88 105 GLU A O 1
ATOM 858 N N . LYS A 1 106 ? -11.175 17.279 -5.371 1.00 50.62 106 LYS A N 1
ATOM 859 C CA . LYS A 1 106 ? -11.347 18.128 -6.549 1.00 50.62 106 LYS A CA 1
ATOM 860 C C . LYS A 1 106 ? -12.271 19.252 -6.115 1.00 50.62 106 LYS A C 1
ATOM 862 O O . LYS A 1 106 ? -13.467 19.233 -6.399 1.00 50.62 106 LYS A O 1
ATOM 867 N N . SER A 1 107 ? -11.718 20.200 -5.369 1.00 48.50 107 SER A N 1
ATOM 868 C CA . SER A 1 107 ? -12.376 21.454 -5.074 1.00 48.50 107 SER A CA 1
ATOM 869 C C . SER A 1 107 ? -12.688 22.113 -6.417 1.00 48.50 107 SER A C 1
ATOM 871 O O . SER A 1 107 ? -11.813 22.557 -7.161 1.00 48.50 107 SER A O 1
ATOM 873 N N . LYS A 1 108 ? -13.972 22.133 -6.781 1.00 52.56 108 LYS A N 1
ATOM 874 C CA . LYS A 1 108 ? -14.474 23.062 -7.788 1.00 52.56 108 LYS A CA 1
ATOM 875 C C . LYS A 1 108 ? -14.313 24.452 -7.179 1.00 52.56 108 LYS A C 1
ATOM 877 O O . LYS A 1 108 ? -15.186 24.911 -6.451 1.00 52.56 108 LYS A O 1
ATOM 882 N N . LYS A 1 109 ? -13.175 25.105 -7.424 1.00 45.59 109 LYS A N 1
ATOM 883 C CA . LYS A 1 109 ? -12.984 26.517 -7.089 1.00 45.59 109 LYS A CA 1
ATOM 884 C C . LYS A 1 109 ? -13.850 27.325 -8.054 1.00 45.59 109 LYS A C 1
ATOM 886 O O . LYS A 1 109 ? -13.424 27.661 -9.156 1.00 45.59 109 LYS A O 1
ATOM 891 N N . GLY A 1 110 ? -15.105 27.549 -7.667 1.00 47.38 110 GLY A N 1
ATOM 892 C CA . GLY A 1 110 ? -15.965 28.528 -8.315 1.00 47.38 110 GLY A CA 1
ATOM 893 C C . GLY A 1 110 ? -15.255 29.877 -8.288 1.00 47.38 110 GLY A C 1
ATOM 894 O O . GLY A 1 110 ? -14.883 30.366 -7.223 1.00 47.38 110 GLY A O 1
ATOM 895 N N . LYS A 1 111 ? -15.002 30.443 -9.470 1.00 47.94 111 LYS A N 1
ATOM 896 C CA . LYS A 1 111 ? -14.577 31.833 -9.616 1.00 47.94 111 LYS A CA 1
ATOM 897 C C . LYS A 1 111 ? -15.741 32.710 -9.157 1.00 47.94 111 LYS A C 1
ATOM 899 O O . LYS A 1 111 ? -16.691 32.901 -9.906 1.00 47.94 111 LYS A O 1
ATOM 904 N N . GLY A 1 112 ? -15.675 33.214 -7.930 1.00 42.41 112 GLY A N 1
ATOM 905 C CA . GLY A 1 112 ? -16.407 34.420 -7.570 1.00 42.41 112 GLY A CA 1
ATOM 906 C C . GLY A 1 112 ? -15.716 35.586 -8.263 1.00 42.41 112 GLY A C 1
ATOM 907 O O . GLY A 1 112 ? -14.593 35.928 -7.897 1.00 42.41 112 GLY A O 1
ATOM 908 N N . LEU A 1 113 ? -16.348 36.124 -9.309 1.00 49.66 113 LEU A N 1
ATOM 909 C CA . LEU A 1 113 ? -16.039 37.452 -9.828 1.00 49.66 113 LEU A CA 1
ATOM 910 C C . LEU A 1 113 ? -16.125 38.425 -8.647 1.00 49.66 113 LEU A C 1
ATOM 912 O O . LEU A 1 113 ? -17.174 38.546 -8.016 1.00 49.66 113 LEU A O 1
ATOM 916 N N . GLN A 1 114 ? -15.015 39.084 -8.333 1.00 44.56 114 GLN A N 1
ATOM 917 C CA . GLN A 1 114 ? -15.056 40.304 -7.546 1.00 44.56 114 GLN A CA 1
ATOM 918 C C . GLN A 1 114 ? -15.688 41.368 -8.442 1.00 44.56 114 GLN A C 1
ATOM 920 O O . GLN A 1 114 ? -15.062 41.832 -9.391 1.00 44.56 114 GLN A O 1
ATOM 925 N N . ASN A 1 115 ? -16.942 41.704 -8.156 1.00 42.62 115 ASN A N 1
ATOM 926 C CA . ASN A 1 115 ? -17.493 42.992 -8.532 1.00 42.62 115 ASN A CA 1
ATOM 927 C C . ASN A 1 115 ? -17.028 43.975 -7.457 1.00 42.62 115 ASN A C 1
ATOM 929 O O . ASN A 1 115 ? -17.390 43.809 -6.291 1.00 42.62 115 ASN A O 1
ATOM 933 N N . GLN A 1 116 ? -16.236 44.968 -7.837 1.00 48.88 116 GLN A N 1
ATOM 934 C CA . GLN A 1 116 ? -16.229 46.253 -7.152 1.00 48.88 116 GLN A CA 1
ATOM 935 C C . GLN A 1 116 ? -16.327 47.331 -8.230 1.00 48.88 116 GLN A C 1
ATOM 937 O O . GLN A 1 116 ? -15.565 47.305 -9.198 1.00 48.88 116 GLN A O 1
ATOM 942 N N . GLU A 1 117 ? -17.366 48.149 -8.060 1.00 40.62 117 GLU A N 1
ATOM 943 C CA . GLU A 1 117 ? -17.614 49.457 -8.679 1.00 40.62 117 GLU A CA 1
ATOM 944 C C . GLU A 1 117 ? -16.378 50.360 -8.699 1.00 40.62 117 GLU A C 1
ATOM 946 O O . GLU A 1 117 ? -15.606 50.328 -7.710 1.00 40.62 117 GLU A O 1
#

InterPro domains:
  IPR004244 Transposase, L1 [PTHR11505] (39-108)
  IPR035300 L1 transposable element, dsRBD-like domain [PF17490] (39-99)
  IPR042566 L1 transposable element, C-terminal domain [G3DSA:3.30.250.20] (38-117)

Organism: Equus caballus (NCBI:txid9796)

Radius of gyration: 27.15 Å; chains: 1; bounding box: 64×59×67 Å

Foldseek 3Di:
DVVVVVVVVVVVVVVVVVVVVVVVVVVVVVVVVVVVVQVVLVVLVVLVVVLCVVVVQPWDDDPDRKIWGHDPNDIDIGNDPVVVVVVCVVPVVSCVSCVVRPDPPPPPPPDDPDDDD